Protein AF-A0A2E1IIB7-F1 (afdb_monomer)

Radius of gyration: 19.39 Å; Cα contacts (8 Å, |Δi|>4): 337; chains: 1; bounding box: 41×29×75 Å

Nearest PDB structures (foldseek):
  2erv-assembly2_B  TM=3.438E-01  e=3.819E-01  Pseudomonas aeruginosa
  5ldv-assembly1_A  TM=5.206E-01  e=2.592E+00  Campylobacter jejuni
  1p4t-assembly1_A  TM=2.311E-01  e=1.021E+00  Neisseria meningitidis
  2x9k-assembly1_A  TM=3.564E-01  e=5.934E+00  Escherichia coli K-12

Mean predicted aligned error: 8.21 Å

pLDDT: mean 82.22, std 11.25, range [44.31, 95.56]

Solvent-accessible surface area (backbone atoms only — not comparable to full-atom values): 8760 Å² total; per-residue (Å²): 135,83,81,82,79,77,77,75,79,80,77,57,62,39,29,47,28,42,34,42,66,65,49,79,47,56,43,82,51,80,65,90,90,73,82,75,68,62,73,40,64,33,35,40,40,60,48,96,73,70,45,55,43,51,84,52,67,68,75,50,80,51,61,81,50,47,47,68,77,48,81,68,46,78,46,78,46,95,87,56,30,37,40,38,37,42,38,30,33,19,74,65,46,72,43,56,78,38,94,90,37,77,87,50,44,38,52,23,33,36,41,36,40,37,38,38,40,38,41,78,87,36,37,34,43,39,41,38,39,36,41,31,24,40,68,93,45,91,57,70,72,27,33,41,43,37,38,33,36,36,47,45,43,77,55,129

Secondary structure (DSSP, 8-state):
------PPPPPPPPEEEEEEEEEEEEES-PPTT----TT-EEEEE-SSS-EEESSSS--SHHHHT-EEEEEEEEEE-TTS-EEEEEEEEEEEEEEESSTT-GGGEEEEEEEEEEEEEE-TTSEEEEEEEEEEEETTSS-EEEEEEEEEEEEEEE--

Foldseek 3Di:
DDDPPPDDPDQFFKKKKFWADKDKDKPPDDFPPDDDRHGQIKIWRRDVVTDIPPQPSDDDPQVVQWDFPDRWDWDQDPQRKIKIKGWTKGWPQWTQLDPVDPVSTATKMWTKIKMWIQHPQQKIKIWIKIFIDGPVDPDTSMIMIMITIIGIDGDD

Structure (mmCIF, N/CA/C/O backbone):
data_AF-A0A2E1IIB7-F1
#
_entry.id   AF-A0A2E1IIB7-F1
#
loop_
_atom_site.group_PDB
_atom_site.id
_atom_site.type_symbol
_atom_site.label_atom_id
_atom_site.label_alt_id
_atom_site.label_comp_id
_atom_site.label_asym_id
_atom_site.label_entity_id
_atom_site.label_seq_id
_atom_site.pdbx_PDB_ins_code
_atom_site.Cartn_x
_atom_site.Cartn_y
_atom_site.Cartn_z
_atom_site.occupancy
_atom_site.B_iso_or_equiv
_atom_site.auth_seq_id
_atom_site.auth_comp_id
_atom_site.auth_asym_id
_atom_site.auth_atom_id
_atom_site.pdbx_PDB_model_num
ATOM 1 N N . MET A 1 1 ? -14.043 11.263 53.041 1.00 44.31 1 MET A N 1
ATOM 2 C CA . MET A 1 1 ? -14.418 11.258 51.611 1.00 44.31 1 MET A CA 1
ATOM 3 C C . MET A 1 1 ? -13.320 10.526 50.856 1.00 44.31 1 MET A C 1
ATOM 5 O O . MET A 1 1 ? -12.227 11.065 50.761 1.00 44.31 1 MET A O 1
ATOM 9 N N . LEU A 1 2 ? -13.551 9.278 50.434 1.00 50.53 2 LEU A N 1
ATOM 10 C CA . LEU A 1 2 ? -12.602 8.576 49.563 1.00 50.53 2 LEU A CA 1
ATOM 11 C C . LEU A 1 2 ? -12.788 9.075 48.120 1.00 50.53 2 LEU A C 1
ATOM 13 O O . LEU A 1 2 ? -13.936 9.209 47.691 1.00 50.53 2 LEU A O 1
ATOM 17 N N . PRO A 1 3 ? -11.706 9.355 47.376 1.00 54.28 3 PRO A N 1
ATOM 18 C CA . PRO A 1 3 ? -11.812 9.732 45.976 1.00 54.28 3 PRO A CA 1
ATOM 19 C C . PRO A 1 3 ? -12.278 8.514 45.167 1.00 54.28 3 PRO A C 1
ATOM 21 O O . PRO A 1 3 ? -11.680 7.441 45.254 1.00 54.28 3 PRO A O 1
ATOM 24 N N . LEU A 1 4 ? -13.353 8.668 44.387 1.00 56.78 4 LEU A N 1
ATOM 25 C CA . LEU A 1 4 ? -13.709 7.694 43.358 1.00 56.78 4 LEU A CA 1
ATOM 26 C C . LEU A 1 4 ? -12.582 7.676 42.321 1.00 56.78 4 LEU A C 1
ATOM 28 O O . LEU A 1 4 ? -12.412 8.628 41.560 1.00 56.78 4 LEU A O 1
ATOM 32 N N . LEU A 1 5 ? -11.813 6.590 42.293 1.00 57.78 5 LEU A N 1
ATOM 33 C CA . LEU A 1 5 ? -10.941 6.268 41.171 1.00 57.78 5 LEU A CA 1
ATOM 34 C C . LEU A 1 5 ? -11.841 6.031 39.954 1.00 57.78 5 LEU A C 1
ATOM 36 O O . LEU A 1 5 ? -12.533 5.017 39.872 1.00 57.78 5 LEU A O 1
ATOM 40 N N . ALA A 1 6 ? -11.874 6.993 39.034 1.00 59.88 6 ALA A N 1
ATOM 41 C CA . ALA A 1 6 ? -12.523 6.814 37.747 1.00 59.88 6 ALA A CA 1
ATOM 42 C C . ALA A 1 6 ? -11.817 5.669 37.006 1.00 59.88 6 ALA A C 1
ATOM 44 O O . ALA A 1 6 ? -10.629 5.765 36.693 1.00 59.88 6 ALA A O 1
ATOM 45 N N . ALA A 1 7 ? -12.540 4.577 36.754 1.00 61.41 7 ALA A N 1
ATOM 46 C CA . ALA A 1 7 ? -12.061 3.511 35.890 1.00 61.41 7 ALA A CA 1
ATOM 47 C C . ALA A 1 7 ? -11.794 4.099 34.500 1.00 61.41 7 ALA A C 1
ATOM 49 O O . ALA A 1 7 ? -12.659 4.753 33.913 1.00 61.41 7 ALA A O 1
ATOM 50 N N . SER A 1 8 ? -10.580 3.907 33.989 1.00 61.81 8 SER A N 1
ATOM 51 C CA . SER A 1 8 ? -10.240 4.304 32.626 1.00 61.81 8 SER A CA 1
ATOM 52 C C . SER A 1 8 ? -11.161 3.563 31.647 1.00 61.81 8 SER A C 1
ATOM 54 O O . SER A 1 8 ? -11.401 2.369 31.848 1.00 61.81 8 SER A O 1
ATOM 56 N N . PRO A 1 9 ? -11.701 4.228 30.608 1.00 67.62 9 PRO A N 1
ATOM 57 C CA . PRO A 1 9 ? -12.529 3.548 29.623 1.00 67.62 9 PRO A CA 1
ATOM 58 C C . PRO A 1 9 ? -11.740 2.397 28.973 1.00 67.62 9 PRO A C 1
ATOM 60 O O . PRO A 1 9 ? -10.526 2.531 28.777 1.00 67.62 9 PRO A O 1
ATOM 63 N N . PRO A 1 10 ? -12.398 1.269 28.648 1.00 69.62 10 PRO A N 1
ATOM 64 C CA . PRO A 1 10 ? -11.734 0.139 28.014 1.00 69.62 10 PRO A CA 1
ATOM 65 C C . PRO A 1 10 ? -11.095 0.581 26.696 1.00 69.62 10 PRO A C 1
ATOM 67 O O . PRO A 1 10 ? -11.677 1.361 25.937 1.00 69.62 10 PRO A O 1
ATOM 70 N N . SER A 1 11 ? -9.878 0.099 26.431 1.00 72.19 11 SER A N 1
ATOM 71 C CA . SER A 1 11 ? -9.213 0.347 25.153 1.00 72.19 11 SER A CA 1
ATOM 72 C C . SER A 1 11 ? -10.075 -0.205 24.012 1.00 72.19 11 SER A C 1
ATOM 74 O O . SER A 1 11 ? -10.631 -1.297 24.157 1.00 72.19 11 SER A O 1
ATOM 76 N N . PRO A 1 12 ? -10.222 0.524 22.893 1.00 82.06 12 PRO A N 1
ATOM 77 C CA . PRO A 1 12 ? -11.022 0.035 21.785 1.00 82.06 12 PRO A CA 1
ATOM 78 C C . PRO A 1 12 ? -10.422 -1.268 21.221 1.00 82.06 12 PRO A C 1
ATOM 80 O O . PRO A 1 12 ? -9.197 -1.427 21.216 1.00 82.06 12 PRO A O 1
ATOM 83 N N . PRO A 1 13 ? -11.264 -2.207 20.757 1.00 87.75 13 PRO A N 1
ATOM 84 C CA . PRO A 1 13 ? -10.799 -3.492 20.249 1.00 87.75 13 PRO A CA 1
ATOM 85 C C . PRO A 1 13 ? -9.982 -3.329 18.956 1.00 87.75 13 PRO A C 1
ATOM 87 O O . PRO A 1 13 ? -10.292 -2.449 18.146 1.00 87.75 13 PRO A O 1
ATOM 90 N N . PRO A 1 14 ? -8.970 -4.182 18.713 1.00 91.81 14 PRO A N 1
ATOM 91 C CA . PRO A 1 14 ? -8.278 -4.257 17.430 1.00 91.81 14 PRO A CA 1
ATOM 92 C C . PRO A 1 14 ? -9.238 -4.466 16.257 1.00 91.81 14 PRO A C 1
ATOM 94 O O . PRO A 1 14 ? -10.248 -5.163 16.374 1.00 91.81 14 PRO A O 1
ATOM 97 N N . LEU A 1 15 ? -8.894 -3.902 15.101 1.00 93.06 15 LEU A N 1
ATOM 98 C CA . LEU A 1 15 ? -9.593 -4.152 13.846 1.00 93.06 15 LEU A CA 1
ATOM 99 C C . LEU A 1 15 ? -8.718 -5.021 12.948 1.00 93.06 15 LEU A C 1
ATOM 101 O O . LEU A 1 15 ? -7.639 -4.593 12.556 1.00 93.06 15 LEU A O 1
ATOM 105 N N . GLU A 1 16 ? -9.194 -6.200 12.576 1.00 94.75 16 GLU A N 1
ATOM 106 C CA . GLU A 1 16 ? -8.566 -7.037 11.554 1.00 94.75 16 GLU A CA 1
ATOM 107 C C . GLU A 1 16 ? -9.167 -6.695 10.190 1.00 94.75 16 GLU A C 1
ATOM 109 O O . GLU A 1 16 ? -10.380 -6.772 9.989 1.00 94.75 16 GLU A O 1
ATOM 114 N N . CYS A 1 17 ? -8.326 -6.287 9.252 1.00 93.12 17 CYS A N 1
ATOM 115 C CA . CYS A 1 17 ? -8.702 -5.823 7.929 1.00 93.12 17 CYS A CA 1
ATOM 116 C C . CYS A 1 17 ? -8.249 -6.829 6.879 1.00 93.12 17 CYS A C 1
ATOM 118 O O . CYS A 1 17 ? -7.065 -7.134 6.783 1.00 93.12 17 CYS A O 1
ATOM 120 N N . THR A 1 18 ? -9.180 -7.319 6.060 1.00 92.31 18 THR A N 1
ATOM 121 C CA . THR A 1 18 ? -8.864 -8.240 4.958 1.00 92.31 18 THR A CA 1
ATOM 122 C C . THR A 1 18 ? -8.851 -7.493 3.632 1.00 92.31 18 THR A C 1
ATOM 124 O O . THR A 1 18 ? -9.827 -6.827 3.275 1.00 92.31 18 THR A O 1
ATOM 127 N N . ILE A 1 19 ? -7.749 -7.615 2.895 1.00 89.50 19 ILE A N 1
ATOM 128 C CA . ILE A 1 19 ? -7.614 -7.139 1.522 1.00 89.50 19 ILE A CA 1
ATOM 129 C C . ILE A 1 19 ? -8.443 -8.056 0.626 1.00 89.50 19 ILE A C 1
ATOM 131 O O . ILE A 1 19 ? -8.139 -9.235 0.467 1.00 89.50 19 ILE A O 1
ATOM 135 N N . GLY A 1 20 ? -9.529 -7.501 0.088 1.00 86.75 20 GLY A N 1
ATOM 136 C CA . GLY A 1 20 ? -10.334 -8.146 -0.939 1.00 86.75 20 GLY A CA 1
ATOM 137 C C . GLY A 1 20 ? -9.750 -7.847 -2.314 1.00 86.75 20 GLY A C 1
ATOM 138 O O . GLY A 1 20 ? -8.5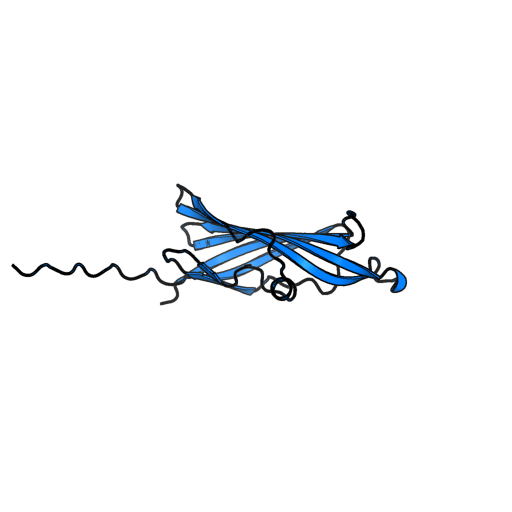52 -7.962 -2.527 1.00 86.75 20 GLY A O 1
ATOM 139 N N . LYS A 1 21 ? -10.597 -7.381 -3.237 1.00 84.12 21 LYS A N 1
ATOM 140 C CA . LYS A 1 21 ? -10.220 -7.142 -4.635 1.00 84.12 21 LYS A CA 1
ATOM 141 C C . LYS A 1 21 ? -8.975 -6.258 -4.773 1.00 84.12 21 LYS A C 1
ATOM 143 O O . LYS A 1 21 ? -8.997 -5.094 -4.365 1.00 84.12 21 LYS A O 1
ATOM 148 N N . VAL A 1 22 ? -7.963 -6.785 -5.461 1.00 87.62 22 VAL A N 1
ATOM 149 C CA . VAL A 1 22 ? -6.747 -6.069 -5.873 1.00 87.62 22 VAL A CA 1
ATOM 150 C C . VAL A 1 22 ? -6.756 -5.831 -7.381 1.00 87.62 22 VAL A C 1
ATOM 152 O O . VAL A 1 22 ? -7.112 -6.703 -8.169 1.00 87.62 22 VAL A O 1
ATOM 155 N N . THR A 1 23 ? -6.355 -4.635 -7.800 1.00 89.75 23 THR A N 1
ATOM 156 C CA . THR A 1 23 ? -6.063 -4.301 -9.196 1.00 89.75 23 THR A CA 1
ATOM 157 C C . THR A 1 23 ? -4.601 -3.907 -9.306 1.00 89.75 23 THR A C 1
ATOM 159 O O . THR A 1 23 ? -4.183 -2.940 -8.675 1.00 89.75 23 THR A O 1
ATOM 162 N N . SER A 1 24 ? -3.841 -4.622 -10.134 1.00 87.94 24 SER A N 1
ATOM 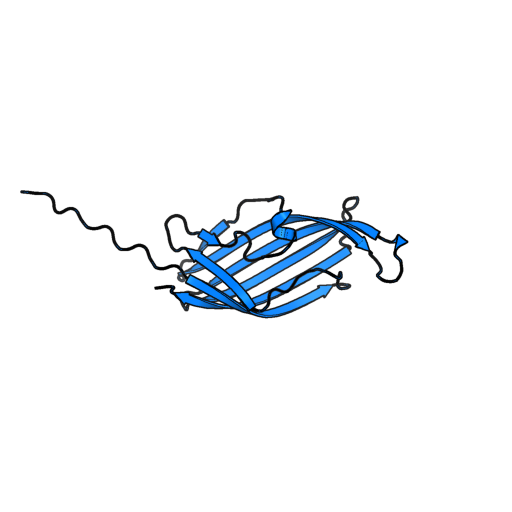163 C CA . SER A 1 24 ? -2.408 -4.387 -10.334 1.00 87.94 24 SER A CA 1
ATOM 164 C C . SER A 1 24 ? -2.132 -3.990 -11.779 1.00 87.94 24 SER A C 1
ATOM 166 O O . SER A 1 24 ? -2.560 -4.665 -12.716 1.00 87.94 24 SER A O 1
ATOM 168 N N . ARG A 1 25 ? -1.398 -2.893 -11.974 1.00 90.31 25 ARG A N 1
ATOM 169 C CA . ARG A 1 25 ? -1.020 -2.385 -13.294 1.00 90.31 25 ARG A CA 1
ATOM 170 C C . ARG A 1 25 ? 0.485 -2.193 -13.388 1.00 90.31 25 ARG A C 1
ATOM 172 O O . ARG A 1 25 ? 1.061 -1.400 -12.646 1.00 90.31 25 ARG A O 1
ATOM 179 N N . TRP A 1 26 ? 1.087 -2.884 -14.348 1.00 87.38 26 TRP A N 1
ATOM 180 C CA . TRP A 1 26 ? 2.503 -2.772 -14.675 1.00 87.38 26 TRP A CA 1
ATOM 181 C C . TRP A 1 26 ? 2.727 -1.870 -15.882 1.00 87.38 26 TRP A C 1
ATOM 183 O O . TRP A 1 26 ? 2.011 -1.987 -16.874 1.00 87.38 26 TRP A O 1
ATOM 193 N N . THR A 1 27 ? 3.762 -1.031 -15.820 1.00 87.56 27 THR A N 1
ATOM 194 C CA . THR A 1 27 ? 4.185 -0.200 -16.953 1.00 87.56 27 THR A CA 1
ATOM 195 C C . THR A 1 27 ? 5.710 -0.014 -16.963 1.00 87.56 27 THR A C 1
ATOM 197 O O . THR A 1 27 ? 6.242 0.552 -16.007 1.00 87.56 27 THR A O 1
ATOM 200 N N . PRO A 1 28 ? 6.429 -0.381 -18.043 1.00 84.94 28 PRO A N 1
ATOM 201 C CA . PRO A 1 28 ? 5.905 -0.949 -19.287 1.00 84.94 28 PRO A CA 1
ATOM 202 C C . PRO A 1 28 ? 5.668 -2.465 -19.220 1.00 84.94 28 PRO A C 1
ATOM 204 O O . PRO A 1 28 ? 4.874 -2.978 -19.998 1.00 84.94 28 PRO A O 1
ATOM 207 N N . LYS A 1 29 ? 6.336 -3.187 -18.311 1.00 82.56 29 LYS A N 1
ATOM 208 C CA . LYS A 1 29 ? 6.233 -4.650 -18.220 1.00 82.56 29 LYS A CA 1
ATOM 209 C C . LYS A 1 29 ? 6.380 -5.173 -16.793 1.00 82.56 29 LYS A C 1
ATOM 211 O O . LYS A 1 29 ? 7.037 -4.514 -15.981 1.00 82.56 29 LYS A O 1
ATOM 216 N N . PRO A 1 30 ? 5.784 -6.333 -16.474 1.00 78.81 30 PRO A N 1
ATOM 217 C CA . PRO A 1 30 ? 5.952 -6.954 -15.171 1.00 78.81 30 PRO A CA 1
ATOM 218 C C . PRO A 1 30 ? 7.390 -7.427 -14.960 1.00 78.81 30 PRO A C 1
ATOM 220 O O . PRO A 1 30 ? 8.048 -7.885 -15.893 1.00 78.81 30 PRO A O 1
ATOM 223 N N . ILE A 1 31 ? 7.854 -7.349 -13.715 1.00 70.38 31 ILE A N 1
ATOM 224 C CA . ILE A 1 31 ? 9.031 -8.090 -13.261 1.00 70.38 31 ILE A CA 1
ATOM 225 C C . ILE A 1 31 ? 8.518 -9.325 -12.526 1.00 70.38 31 ILE A C 1
ATOM 227 O O . ILE A 1 31 ? 7.708 -9.216 -11.602 1.00 70.38 31 ILE A O 1
ATOM 231 N N . GLN A 1 32 ? 8.964 -10.503 -12.960 1.00 61.69 32 GLN A N 1
ATOM 232 C CA . GLN A 1 32 ? 8.643 -11.757 -12.284 1.00 61.69 32 GLN A CA 1
ATOM 233 C C . GLN A 1 32 ? 9.118 -11.688 -10.824 1.00 61.69 32 GLN A C 1
ATOM 235 O O . GLN A 1 32 ? 10.185 -11.147 -10.546 1.00 61.69 32 GLN A O 1
ATOM 240 N N . SER A 1 33 ? 8.351 -12.270 -9.900 1.00 57.91 33 SER A N 1
ATOM 241 C CA . SER A 1 33 ? 8.612 -12.296 -8.442 1.00 57.91 33 SER A CA 1
ATOM 242 C C . SER A 1 33 ? 8.121 -11.097 -7.620 1.00 57.91 33 SER A C 1
ATOM 244 O O . SER A 1 33 ? 8.393 -11.036 -6.420 1.00 57.91 33 SER A O 1
ATOM 246 N N . VAL A 1 34 ? 7.352 -10.169 -8.197 1.00 59.69 34 VAL A N 1
ATOM 247 C CA . VAL A 1 34 ? 6.795 -9.034 -7.444 1.00 59.69 34 VAL A CA 1
ATOM 248 C C . VAL A 1 34 ? 5.330 -9.292 -7.056 1.00 59.69 34 VAL A C 1
ATOM 250 O O . VAL A 1 34 ? 4.418 -8.774 -7.684 1.00 59.69 34 VAL A O 1
ATOM 253 N N . ARG A 1 35 ? 5.163 -10.060 -5.966 1.00 65.31 35 ARG A N 1
ATOM 254 C CA . ARG A 1 35 ? 4.070 -9.972 -4.966 1.00 65.31 35 ARG A CA 1
ATOM 255 C C . ARG A 1 35 ? 2.641 -10.423 -5.361 1.00 65.31 35 ARG A C 1
ATOM 257 O O . ARG A 1 35 ? 2.210 -10.319 -6.501 1.00 65.31 35 ARG A O 1
ATOM 264 N N . VAL A 1 36 ? 1.892 -10.868 -4.344 1.00 61.75 36 VAL A N 1
ATOM 265 C CA . VAL A 1 36 ? 0.423 -11.013 -4.321 1.00 61.75 36 VAL A CA 1
ATOM 266 C C . VAL A 1 36 ? -0.096 -10.220 -3.113 1.00 61.75 36 VAL A C 1
ATOM 268 O O . VAL A 1 36 ? 0.433 -10.414 -2.026 1.00 61.75 36 VAL A O 1
ATOM 271 N N . LEU A 1 37 ? -1.061 -9.307 -3.300 1.00 73.25 37 LEU A N 1
ATOM 272 C CA . LEU A 1 37 ? -1.728 -8.564 -2.207 1.00 73.25 37 LEU A CA 1
ATOM 273 C C . LEU A 1 37 ? -3.101 -9.141 -1.823 1.00 73.25 37 LEU A C 1
ATOM 275 O O . LEU A 1 37 ? -3.637 -8.824 -0.764 1.00 73.25 37 LEU A O 1
ATOM 279 N N . ASP A 1 38 ? -3.694 -9.932 -2.714 1.00 78.62 38 ASP A N 1
ATOM 280 C CA . ASP A 1 38 ? -5.054 -10.448 -2.576 1.00 78.62 38 ASP A CA 1
ATOM 281 C C . ASP A 1 38 ? -5.145 -11.438 -1.408 1.00 78.62 38 ASP A C 1
ATOM 283 O O . ASP A 1 38 ? -4.281 -12.302 -1.252 1.00 78.62 38 ASP A O 1
ATOM 287 N N . GLY A 1 39 ? -6.164 -11.283 -0.560 1.00 78.88 39 GLY A N 1
ATOM 288 C CA . GLY A 1 39 ? -6.394 -12.139 0.608 1.00 78.88 39 GLY A CA 1
ATOM 289 C C . GLY A 1 39 ? -5.512 -11.848 1.828 1.00 78.88 39 GLY A C 1
ATOM 290 O O . GLY A 1 39 ? -5.692 -12.478 2.869 1.00 78.88 39 GLY A O 1
ATOM 291 N N . MET A 1 40 ? -4.585 -10.891 1.744 1.00 85.44 40 MET A N 1
ATOM 292 C CA . MET A 1 40 ? -3.741 -10.512 2.878 1.00 85.44 40 MET A CA 1
ATOM 293 C C . MET A 1 40 ? -4.518 -9.772 3.965 1.00 85.44 40 MET A C 1
ATOM 295 O O . MET A 1 40 ? -5.546 -9.141 3.710 1.00 85.44 40 MET A O 1
ATOM 299 N N . GLN A 1 41 ? -3.991 -9.812 5.185 1.00 89.75 41 GLN A N 1
ATOM 300 C CA . GLN A 1 41 ? -4.606 -9.180 6.344 1.00 89.75 41 GLN A CA 1
ATOM 301 C C . GLN A 1 41 ? -3.644 -8.216 7.031 1.00 89.75 41 GLN A C 1
ATOM 303 O O . GLN A 1 41 ? -2.428 -8.401 7.007 1.00 89.75 41 GLN A O 1
ATOM 308 N N . PHE A 1 42 ? -4.207 -7.180 7.642 1.00 91.25 42 PHE A N 1
ATOM 309 C CA . PHE A 1 42 ? -3.492 -6.269 8.526 1.00 91.25 42 PHE A CA 1
ATOM 310 C C . PHE A 1 42 ? -4.388 -5.874 9.696 1.00 91.25 42 PHE A C 1
ATOM 312 O O . PHE A 1 42 ? -5.613 -5.862 9.583 1.00 91.25 42 PHE A O 1
ATOM 319 N N . THR A 1 43 ? -3.774 -5.504 10.806 1.00 92.06 43 THR A N 1
ATOM 320 C CA . THR A 1 43 ? -4.446 -5.135 12.042 1.00 92.06 43 THR A CA 1
ATOM 321 C C . THR A 1 43 ? -4.273 -3.650 12.304 1.00 92.06 43 THR A C 1
ATOM 323 O O . THR A 1 43 ? -3.171 -3.108 12.225 1.00 92.06 43 THR A O 1
ATOM 326 N N . VAL A 1 44 ? -5.365 -2.980 12.654 1.00 91.50 44 VAL A N 1
ATOM 327 C CA . VAL A 1 44 ? -5.356 -1.630 13.213 1.00 91.50 44 VAL A CA 1
ATOM 328 C C . VAL A 1 44 ? -5.542 -1.759 14.714 1.00 91.50 44 VAL A C 1
ATOM 330 O O . VAL A 1 44 ? -6.537 -2.312 15.176 1.00 91.50 44 VAL A O 1
ATOM 333 N N . LEU A 1 45 ? -4.596 -1.229 15.477 1.00 90.88 45 LEU A N 1
ATOM 334 C CA . LEU A 1 45 ? -4.661 -1.145 16.929 1.00 90.88 45 LEU A CA 1
ATOM 335 C C . LEU A 1 45 ? -5.101 0.279 17.299 1.00 90.88 45 LEU A C 1
ATOM 337 O O . LEU A 1 45 ? -4.288 1.213 17.230 1.00 90.88 45 LEU A O 1
ATOM 341 N N . PRO A 1 46 ? -6.383 0.482 17.651 1.00 80.06 46 PRO A N 1
ATOM 342 C CA . PRO A 1 46 ? -6.907 1.788 18.020 1.00 80.06 46 PRO A CA 1
ATOM 343 C C . PRO A 1 46 ? -6.473 2.133 19.450 1.00 80.06 46 PRO A C 1
ATOM 345 O O . PRO A 1 46 ? -7.229 2.014 20.401 1.00 80.06 46 PRO A O 1
ATOM 348 N N . GLY A 1 47 ? -5.227 2.562 19.614 1.00 74.56 47 GLY A N 1
ATOM 349 C CA . GLY A 1 47 ? -4.717 3.129 20.861 1.00 74.56 47 GLY A CA 1
ATOM 350 C C . GLY A 1 47 ? -4.221 4.561 20.663 1.00 74.56 47 GLY A C 1
ATOM 351 O O . GLY A 1 47 ? -4.148 5.050 19.534 1.00 74.56 47 GLY A O 1
ATOM 352 N N . PRO A 1 48 ? -3.853 5.257 21.742 1.00 74.00 48 PRO A N 1
ATOM 353 C CA . PRO A 1 48 ? -2.829 6.287 21.709 1.00 74.00 48 PRO A CA 1
ATOM 354 C C . PRO A 1 48 ? -1.465 5.637 22.046 1.00 74.00 48 PRO A C 1
ATOM 356 O O . PRO A 1 48 ? -1.246 5.270 23.199 1.00 74.00 48 PRO A O 1
ATOM 359 N N . PRO A 1 49 ? -0.532 5.463 21.089 1.00 81.06 49 PRO A N 1
ATOM 360 C CA . PRO A 1 49 ? -0.613 5.838 19.679 1.00 81.06 49 PRO A CA 1
ATOM 361 C C . PRO A 1 49 ? -1.353 4.796 18.835 1.00 81.06 49 PRO A C 1
ATOM 363 O O . PRO A 1 49 ? -1.367 3.606 19.158 1.00 81.06 49 PRO A O 1
ATOM 366 N N . LEU A 1 50 ? -1.924 5.249 17.718 1.00 84.38 50 LEU A N 1
ATOM 367 C CA . LEU A 1 50 ? -2.523 4.350 16.744 1.00 84.38 50 LEU A CA 1
ATOM 368 C C . LEU A 1 50 ? -1.418 3.572 16.044 1.00 84.38 50 LEU A C 1
ATOM 370 O O . LEU A 1 50 ? -0.432 4.165 15.602 1.00 84.38 50 LEU A O 1
ATOM 374 N N . LYS A 1 51 ? -1.595 2.257 15.922 1.00 88.56 51 LYS A N 1
ATOM 375 C CA . LYS A 1 51 ? -0.637 1.387 15.237 1.00 88.56 51 LYS A CA 1
ATOM 376 C C . LYS A 1 51 ? -1.328 0.572 14.156 1.00 88.56 51 LYS A C 1
ATOM 378 O O . LYS A 1 51 ? -2.503 0.235 14.280 1.00 88.56 51 LYS A O 1
ATOM 383 N N . ILE A 1 52 ? -0.582 0.281 13.098 1.00 89.62 52 ILE A N 1
ATOM 384 C CA . ILE A 1 52 ? -0.986 -0.605 12.010 1.00 89.62 52 ILE A CA 1
ATOM 385 C C . ILE A 1 52 ? 0.091 -1.676 11.873 1.00 89.62 52 ILE A C 1
ATOM 387 O O . ILE A 1 52 ? 1.282 -1.355 11.857 1.00 89.62 52 ILE A O 1
ATOM 391 N N . GLU A 1 53 ? -0.338 -2.931 11.810 1.00 88.81 53 GLU A N 1
ATOM 392 C CA . GLU A 1 53 ? 0.526 -4.105 11.734 1.00 88.81 53 GLU A CA 1
ATOM 393 C C . GLU A 1 53 ? 0.094 -5.000 10.562 1.00 88.81 53 GLU A C 1
ATOM 395 O O . GLU A 1 53 ? -1.070 -5.377 10.503 1.00 88.81 53 GLU A O 1
ATOM 400 N N . PRO A 1 54 ? 0.987 -5.357 9.625 1.00 85.56 54 PRO A N 1
ATOM 401 C CA . PRO A 1 54 ? 2.385 -4.937 9.545 1.00 85.56 54 PRO A CA 1
ATOM 402 C C . PRO A 1 54 ? 2.546 -3.434 9.250 1.00 85.56 54 PRO A C 1
ATOM 404 O O . PRO A 1 54 ? 1.678 -2.796 8.655 1.00 85.56 54 PRO A O 1
ATOM 407 N N . ARG A 1 55 ? 3.698 -2.872 9.649 1.00 82.50 55 ARG A N 1
ATOM 408 C CA . ARG A 1 55 ? 4.036 -1.436 9.512 1.00 82.50 55 ARG A CA 1
ATOM 409 C C . ARG A 1 55 ? 3.930 -0.926 8.071 1.00 82.50 55 ARG A C 1
ATOM 411 O O . ARG A 1 55 ? 3.590 0.226 7.833 1.00 82.50 55 ARG A O 1
ATOM 418 N N . PHE A 1 56 ? 4.200 -1.790 7.103 1.00 81.88 56 PHE A N 1
ATOM 419 C CA . PHE A 1 56 ? 3.833 -1.569 5.713 1.00 81.88 56 PHE A CA 1
ATOM 420 C C . PHE A 1 56 ? 2.759 -2.601 5.400 1.00 81.88 56 PHE A C 1
ATOM 422 O O . PHE A 1 56 ? 3.043 -3.794 5.444 1.00 81.88 56 PHE A O 1
ATOM 429 N N . VAL A 1 57 ? 1.546 -2.148 5.084 1.00 70.88 57 VAL A N 1
ATOM 430 C CA . VAL A 1 57 ? 0.335 -2.989 4.989 1.00 70.88 57 VAL A CA 1
ATOM 431 C C . VAL A 1 57 ? 0.484 -4.184 4.022 1.00 70.88 57 VAL A C 1
ATOM 433 O O . VAL A 1 57 ? 0.149 -5.312 4.335 1.00 70.88 57 VAL A O 1
ATOM 436 N N . ILE A 1 58 ? 0.968 -3.972 2.810 1.00 67.69 58 ILE A N 1
ATOM 437 C CA . ILE A 1 58 ? 2.370 -4.142 2.440 1.00 67.69 58 ILE A CA 1
ATOM 438 C C . ILE A 1 58 ? 3.187 -5.449 2.635 1.00 67.69 58 ILE A C 1
ATOM 440 O O . ILE A 1 58 ? 4.357 -5.395 2.271 1.00 67.69 58 ILE A O 1
ATOM 444 N N . ASP A 1 59 ? 2.741 -6.608 3.128 1.00 55.84 59 ASP A N 1
ATOM 445 C CA . ASP A 1 59 ? 3.698 -7.725 3.420 1.00 55.84 59 ASP A CA 1
ATOM 446 C C . ASP A 1 59 ? 4.344 -8.428 2.191 1.00 55.84 59 ASP A C 1
ATOM 448 O O . ASP A 1 59 ? 3.678 -8.815 1.230 1.00 55.84 59 ASP A O 1
ATOM 452 N N . SER A 1 60 ? 5.680 -8.520 2.170 1.00 60.31 60 SER A N 1
ATOM 453 C CA . SER A 1 60 ? 6.503 -9.034 1.056 1.00 60.31 60 SER A CA 1
ATOM 454 C C . SER A 1 60 ? 7.970 -9.114 1.435 1.00 60.31 60 SER A C 1
ATOM 456 O O . SER A 1 60 ? 8.437 -8.387 2.296 1.00 60.31 60 SER A O 1
ATOM 458 N N . ARG A 1 61 ? 8.766 -9.864 0.667 1.00 64.94 61 ARG A N 1
ATOM 459 C CA . ARG A 1 61 ? 10.237 -9.816 0.747 1.00 64.94 61 ARG A CA 1
ATOM 460 C C . ARG A 1 61 ? 10.830 -8.397 0.753 1.00 64.94 61 ARG A C 1
ATOM 462 O O . ARG A 1 61 ? 11.890 -8.199 1.333 1.00 64.94 61 ARG A O 1
ATOM 469 N N . LEU A 1 62 ? 10.161 -7.417 0.142 1.00 71.12 62 LEU A N 1
ATOM 470 C CA . LEU A 1 62 ? 10.623 -6.027 0.131 1.00 71.12 62 LEU A CA 1
ATOM 471 C C . LEU A 1 62 ? 10.541 -5.354 1.499 1.00 71.12 62 LEU A C 1
ATOM 473 O O . LEU A 1 62 ? 11.383 -4.516 1.792 1.00 71.12 62 LEU A O 1
ATOM 477 N N . THR A 1 63 ? 9.564 -5.707 2.338 1.00 68.88 63 THR A N 1
ATOM 478 C CA . THR A 1 63 ? 9.444 -5.110 3.677 1.00 68.88 63 THR A CA 1
ATOM 479 C C . THR A 1 63 ? 10.561 -5.575 4.602 1.00 68.88 63 THR A 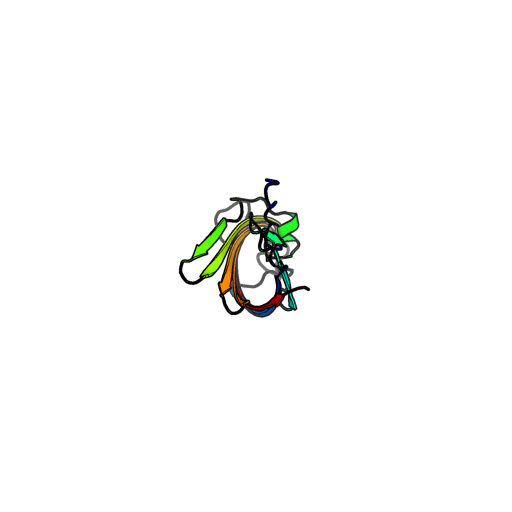C 1
ATOM 481 O O . THR A 1 63 ? 10.993 -4.805 5.452 1.00 68.88 63 THR A O 1
ATOM 484 N N . LEU A 1 64 ? 11.091 -6.786 4.391 1.00 73.12 64 LEU A N 1
ATOM 485 C CA . LEU A 1 64 ? 12.246 -7.310 5.131 1.00 73.12 64 LEU A CA 1
ATOM 486 C C . LEU A 1 64 ? 13.543 -6.553 4.824 1.00 73.12 64 LEU A C 1
ATOM 488 O O . LEU A 1 64 ? 14.424 -6.467 5.673 1.00 73.12 64 LEU A O 1
ATOM 492 N N . LEU A 1 65 ? 13.665 -6.022 3.606 1.00 78.81 65 LEU A N 1
ATOM 493 C CA . LEU A 1 65 ? 14.839 -5.280 3.139 1.00 78.81 65 LEU A CA 1
ATOM 494 C C . LEU A 1 65 ? 14.583 -3.765 3.111 1.00 78.81 65 LEU A C 1
ATOM 496 O O . LEU A 1 65 ? 15.353 -3.017 2.508 1.00 78.81 65 LEU A O 1
ATOM 500 N N . ALA A 1 66 ? 13.488 -3.317 3.730 1.00 80.88 66 ALA A N 1
ATOM 501 C CA . ALA A 1 66 ? 13.054 -1.935 3.675 1.00 80.88 66 ALA A CA 1
ATOM 502 C C . ALA A 1 66 ? 14.025 -1.019 4.427 1.00 80.88 66 ALA A C 1
ATOM 504 O O . ALA A 1 66 ? 14.175 -1.079 5.646 1.00 80.88 66 ALA A O 1
ATOM 505 N N . LYS A 1 67 ? 14.633 -0.103 3.683 1.00 82.00 67 LYS A N 1
ATOM 506 C CA . LYS A 1 67 ? 15.276 1.095 4.194 1.00 82.00 67 LYS A CA 1
ATOM 507 C C . LYS A 1 67 ? 14.248 2.219 4.190 1.00 82.00 67 LYS A C 1
ATOM 509 O O . LYS A 1 67 ? 13.878 2.744 3.138 1.00 82.00 67 LYS A O 1
ATOM 514 N N . GLU A 1 68 ? 13.754 2.562 5.372 1.00 77.62 68 GLU A N 1
ATOM 515 C CA . GLU A 1 68 ? 12.779 3.639 5.528 1.00 77.62 68 GLU A CA 1
ATOM 516 C C . GLU A 1 68 ? 13.362 4.971 5.056 1.00 77.62 68 GLU A C 1
ATOM 518 O O . GLU A 1 68 ? 14.429 5.389 5.507 1.00 77.62 68 GLU A O 1
ATOM 523 N N . GLN A 1 69 ? 12.641 5.650 4.162 1.00 71.75 69 GLN A N 1
ATOM 524 C CA . GLN A 1 69 ? 12.947 7.043 3.833 1.00 71.75 69 GLN A CA 1
ATOM 525 C C . GLN A 1 69 ? 12.371 7.985 4.897 1.00 71.75 69 GLN A C 1
ATOM 527 O O . GLN A 1 69 ? 12.960 9.016 5.214 1.00 71.75 69 GLN A O 1
ATOM 532 N N . SER A 1 70 ? 11.220 7.614 5.462 1.00 75.06 70 SER A N 1
ATOM 533 C CA . SER A 1 70 ? 10.518 8.344 6.513 1.00 75.06 70 SER A CA 1
ATOM 534 C C . SER A 1 70 ? 9.644 7.386 7.329 1.00 75.06 70 SER A C 1
ATOM 536 O O . SER A 1 70 ? 9.099 6.442 6.747 1.00 75.06 70 SER A O 1
ATOM 538 N N . PRO A 1 71 ? 9.434 7.640 8.634 1.00 80.31 71 PRO A N 1
ATOM 539 C CA . PRO A 1 71 ? 8.501 6.847 9.422 1.00 80.31 71 PRO A CA 1
ATOM 540 C C . PRO A 1 71 ? 7.075 6.976 8.859 1.00 80.31 71 PRO A C 1
ATOM 542 O O . PRO A 1 71 ? 6.714 8.046 8.357 1.00 80.31 71 PRO A O 1
ATOM 545 N N . PRO A 1 72 ? 6.239 5.925 8.949 1.00 85.38 72 PRO A N 1
ATOM 546 C CA . PRO A 1 72 ? 4.851 6.022 8.533 1.00 85.38 72 PRO A CA 1
ATOM 547 C C . PRO A 1 72 ? 4.099 7.110 9.296 1.00 85.38 72 PRO A C 1
ATOM 549 O O . PRO A 1 72 ? 4.247 7.262 10.510 1.00 85.38 72 PRO A O 1
ATOM 552 N N . VAL A 1 73 ? 3.261 7.843 8.574 1.00 89.75 73 VAL A N 1
ATOM 553 C CA . VAL A 1 73 ? 2.482 8.960 9.108 1.00 89.75 73 VAL A CA 1
ATOM 554 C C . VAL A 1 73 ? 1.024 8.545 9.196 1.00 89.75 73 VAL A C 1
ATOM 556 O O . VAL A 1 73 ? 0.463 8.018 8.235 1.00 89.75 73 VAL A O 1
ATOM 559 N N . VAL A 1 74 ? 0.407 8.811 10.346 1.00 90.69 74 VAL A N 1
ATOM 560 C CA . VAL A 1 74 ? -1.038 8.701 10.544 1.00 90.69 74 VAL A CA 1
ATOM 561 C C . VAL A 1 74 ? -1.643 10.095 10.662 1.00 90.69 74 VAL A C 1
ATOM 563 O O . VAL A 1 74 ? -1.144 10.951 11.389 1.00 90.69 74 VAL A O 1
ATOM 566 N N . THR A 1 75 ? -2.746 10.330 9.964 1.00 89.88 75 THR A N 1
ATOM 567 C CA . THR A 1 75 ? -3.545 11.547 10.086 1.00 89.88 75 THR A CA 1
ATOM 568 C C . THR A 1 75 ? -5.009 11.163 10.214 1.00 89.88 75 THR A C 1
ATOM 570 O O . THR A 1 75 ? -5.546 10.447 9.371 1.00 89.88 75 THR A O 1
ATOM 573 N N . ARG A 1 76 ? -5.665 11.638 11.275 1.00 87.50 76 ARG A N 1
ATOM 574 C CA . ARG A 1 76 ? -7.115 11.520 11.425 1.00 87.50 76 ARG A CA 1
ATOM 575 C C . ARG A 1 76 ? -7.764 12.764 10.832 1.00 87.50 76 ARG A C 1
ATOM 577 O O . ARG A 1 76 ? -7.409 13.879 11.203 1.00 87.50 76 ARG A O 1
ATOM 584 N N . GLN A 1 77 ? -8.678 12.563 9.898 1.00 86.50 77 GLN A N 1
ATOM 585 C CA . GLN A 1 77 ? -9.427 13.633 9.258 1.00 86.50 77 GLN A CA 1
ATOM 586 C C . GLN A 1 77 ? -10.670 14.003 10.079 1.00 86.50 77 GLN A C 1
ATOM 588 O O . GLN A 1 77 ? -11.138 13.234 10.921 1.00 86.50 77 GLN A O 1
ATOM 593 N N . SER A 1 78 ? -11.215 15.196 9.833 1.00 85.00 78 SER A N 1
ATOM 594 C CA . SER A 1 78 ? -12.401 15.718 10.531 1.00 85.00 78 SER A CA 1
ATOM 595 C C . SER A 1 78 ? -13.669 14.898 10.272 1.00 85.00 78 SER A C 1
ATOM 597 O O . SER A 1 78 ? -14.551 14.854 11.122 1.00 85.00 78 SER A O 1
ATOM 599 N N . ASN A 1 79 ? -13.742 14.211 9.130 1.00 84.50 79 ASN A N 1
ATOM 600 C CA . ASN A 1 79 ? -14.820 13.291 8.757 1.00 84.50 79 ASN A CA 1
ATOM 601 C C . ASN A 1 79 ? -14.711 11.905 9.437 1.00 84.50 79 ASN A C 1
ATOM 603 O O . ASN A 1 79 ? -15.508 11.017 9.145 1.00 84.50 79 ASN A O 1
ATOM 607 N N . GLY A 1 80 ? -13.726 11.700 10.319 1.00 83.19 80 GLY A N 1
ATOM 608 C CA . GLY A 1 80 ? -13.488 10.425 10.997 1.00 83.19 80 GLY A CA 1
ATOM 609 C C . GLY A 1 80 ? -12.672 9.416 10.185 1.00 83.19 80 GLY A C 1
ATOM 610 O O . GLY A 1 80 ? -12.393 8.331 10.695 1.00 83.19 80 GLY A O 1
ATOM 611 N N . GLU A 1 81 ? -12.250 9.755 8.963 1.00 91.44 81 GLU A N 1
ATOM 612 C CA . GLU A 1 81 ? -11.340 8.917 8.186 1.00 91.44 81 GLU A CA 1
ATOM 613 C C . GLU A 1 81 ? -9.938 8.917 8.789 1.00 91.44 81 GLU A C 1
ATOM 615 O O . GLU A 1 81 ? -9.444 9.908 9.339 1.00 91.44 81 GLU A O 1
ATOM 620 N N . LEU A 1 82 ? -9.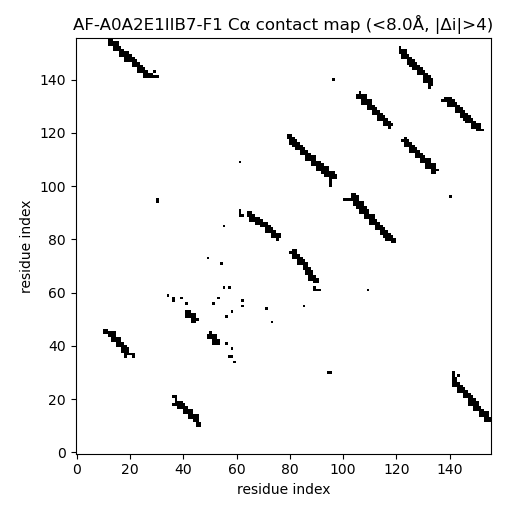268 7.783 8.646 1.00 92.19 82 LEU A N 1
ATOM 621 C CA . LEU A 1 82 ? -7.871 7.631 8.982 1.00 92.19 82 LEU A CA 1
ATOM 622 C C . LEU A 1 82 ? -7.058 7.456 7.711 1.00 92.19 82 LEU A C 1
ATOM 624 O O . LEU A 1 82 ? -7.276 6.527 6.938 1.00 92.19 82 LEU A O 1
ATOM 628 N N . LEU A 1 83 ? -6.088 8.342 7.538 1.00 93.75 83 LEU A N 1
ATOM 629 C CA . LEU A 1 83 ? -5.086 8.267 6.497 1.00 93.75 83 LEU A CA 1
ATOM 630 C C . LEU A 1 83 ? -3.787 7.740 7.100 1.00 93.75 83 LEU A C 1
ATOM 632 O O . LEU A 1 83 ? -3.260 8.322 8.046 1.00 93.75 83 LEU A O 1
ATOM 636 N N . TYR A 1 84 ? -3.263 6.662 6.536 1.00 93.62 84 TYR A N 1
ATOM 637 C CA . TYR A 1 84 ? -1.962 6.110 6.883 1.00 93.62 84 TYR A CA 1
ATOM 638 C C . TYR A 1 84 ? -1.089 6.043 5.639 1.00 93.62 84 TYR A C 1
ATOM 640 O O . TYR A 1 84 ? -1.504 5.485 4.627 1.00 93.62 84 TYR A O 1
ATOM 648 N N . SER A 1 85 ? 0.108 6.617 5.690 1.00 93.38 85 SER A N 1
ATOM 649 C CA . SER A 1 85 ? 1.030 6.651 4.553 1.00 93.38 85 SER A CA 1
ATOM 650 C C . SER A 1 85 ? 2.424 6.199 4.943 1.00 93.38 85 SER A C 1
ATOM 652 O O . SER A 1 85 ? 2.896 6.526 6.030 1.00 93.38 85 SER A O 1
ATOM 654 N N . TRP A 1 86 ? 3.100 5.505 4.033 1.00 92.12 86 TRP A N 1
ATOM 655 C CA . TRP A 1 86 ? 4.469 5.029 4.211 1.00 92.12 86 TRP A CA 1
ATOM 656 C C . TRP A 1 86 ? 5.277 5.202 2.928 1.00 92.12 86 TRP A C 1
ATOM 658 O O . TRP A 1 86 ? 4.722 5.228 1.827 1.00 92.12 86 TRP A O 1
ATOM 668 N N . ALA A 1 87 ? 6.596 5.277 3.085 1.00 91.12 87 ALA A N 1
ATOM 669 C CA . ALA A 1 87 ? 7.539 5.246 1.981 1.00 91.12 87 ALA A CA 1
ATOM 670 C C . ALA A 1 87 ? 8.842 4.553 2.403 1.00 91.12 87 ALA A C 1
ATOM 672 O O . ALA A 1 87 ? 9.374 4.814 3.485 1.00 91.12 87 ALA A O 1
ATOM 673 N N . PHE A 1 88 ? 9.363 3.672 1.554 1.00 89.50 88 PHE A N 1
ATOM 674 C CA . PHE A 1 88 ? 10.634 2.988 1.791 1.00 89.50 88 PHE A CA 1
ATOM 675 C C . PHE A 1 88 ? 11.323 2.615 0.480 1.00 89.50 88 PHE A C 1
ATOM 677 O O . PHE A 1 88 ? 10.701 2.563 -0.582 1.00 89.50 88 PHE A O 1
ATOM 684 N N . GLU A 1 89 ? 12.615 2.319 0.566 1.00 89.75 89 GLU A N 1
ATOM 685 C CA . GLU A 1 89 ? 13.372 1.691 -0.514 1.00 89.75 89 GLU A CA 1
ATOM 686 C C . GLU A 1 89 ? 13.750 0.270 -0.135 1.00 89.75 89 GLU A C 1
ATOM 688 O O . GLU A 1 89 ? 14.002 -0.004 1.031 1.00 89.75 89 GLU A O 1
ATOM 693 N N . ALA A 1 90 ? 13.819 -0.638 -1.098 1.00 87.75 90 ALA A N 1
ATOM 694 C CA . ALA A 1 90 ? 14.318 -1.984 -0.859 1.00 87.75 90 ALA A CA 1
ATOM 695 C C . ALA A 1 90 ? 15.170 -2.458 -2.043 1.00 87.75 90 ALA A C 1
ATOM 697 O O . ALA A 1 90 ? 14.746 -2.290 -3.193 1.00 87.75 90 ALA A O 1
ATOM 698 N N . PRO A 1 91 ? 16.348 -3.062 -1.803 1.00 87.69 91 PRO A N 1
ATOM 699 C CA . PRO A 1 91 ? 17.106 -3.718 -2.857 1.00 87.69 91 PRO A CA 1
ATOM 700 C C . PRO A 1 91 ? 16.317 -4.910 -3.408 1.00 87.69 91 PRO A C 1
ATOM 702 O O . PRO A 1 91 ? 15.786 -5.731 -2.661 1.00 87.69 91 PRO A O 1
ATOM 705 N N . LEU A 1 92 ? 16.249 -5.002 -4.735 1.00 81.62 92 LEU A N 1
ATOM 706 C CA . LEU A 1 92 ? 15.662 -6.131 -5.464 1.00 81.62 92 LEU A CA 1
ATOM 707 C C . LEU A 1 92 ? 16.712 -7.157 -5.898 1.00 81.62 92 LEU A C 1
ATOM 709 O O . LEU A 1 92 ? 16.354 -8.240 -6.357 1.00 81.62 92 LEU A O 1
ATOM 713 N N . GLY A 1 93 ? 17.996 -6.818 -5.770 1.00 83.75 93 GLY A N 1
ATOM 714 C CA . GLY A 1 93 ? 19.081 -7.592 -6.356 1.00 83.75 93 GLY A CA 1
ATOM 715 C C . GLY A 1 93 ? 19.090 -7.465 -7.879 1.00 83.75 93 GLY A C 1
ATOM 716 O O . GLY A 1 93 ? 18.754 -6.415 -8.430 1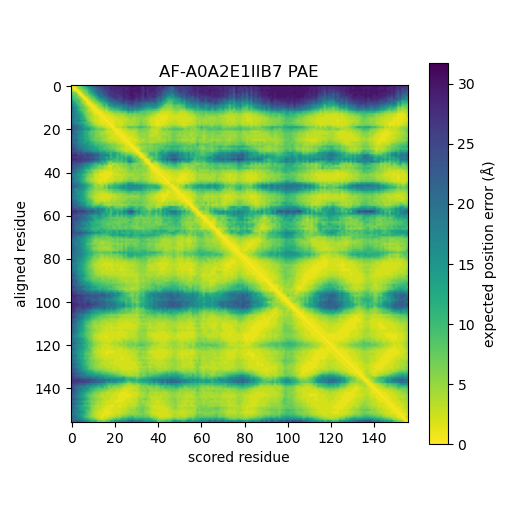.00 83.75 93 GLY A O 1
ATOM 717 N N . MET A 1 94 ? 19.495 -8.534 -8.563 1.00 83.31 94 MET A N 1
ATOM 718 C CA . MET A 1 94 ? 19.609 -8.550 -10.020 1.00 83.31 94 MET A CA 1
ATOM 719 C C . MET A 1 94 ? 18.235 -8.697 -10.671 1.00 83.31 94 MET A C 1
ATOM 721 O O . MET A 1 94 ? 17.568 -9.719 -10.523 1.00 83.31 94 MET A O 1
ATOM 725 N N . VAL A 1 95 ? 17.836 -7.690 -11.441 1.00 78.12 95 VAL A N 1
ATOM 726 C CA . VAL A 1 95 ? 16.594 -7.691 -12.213 1.00 78.12 95 VAL A CA 1
ATOM 727 C C . VAL A 1 95 ? 16.936 -7.687 -13.695 1.00 78.12 95 VAL A C 1
ATOM 729 O O . VAL A 1 95 ? 17.581 -6.759 -14.190 1.00 78.12 95 VAL A O 1
ATOM 732 N N . ALA A 1 96 ? 16.477 -8.714 -14.410 1.00 72.75 96 ALA A N 1
ATOM 733 C CA . ALA A 1 96 ? 16.548 -8.769 -15.864 1.00 72.75 96 ALA A CA 1
ATOM 734 C C . ALA A 1 96 ? 15.630 -7.699 -16.461 1.00 72.75 96 ALA A C 1
ATOM 736 O O . ALA A 1 96 ? 14.412 -7.709 -16.260 1.00 72.75 96 ALA A O 1
ATOM 737 N N . THR A 1 97 ? 16.216 -6.749 -17.189 1.00 67.62 97 THR A N 1
ATOM 738 C CA . THR A 1 97 ? 15.427 -5.749 -17.914 1.00 67.62 97 THR A CA 1
ATOM 739 C C . THR A 1 97 ? 14.772 -6.321 -19.155 1.00 67.62 97 THR A C 1
ATOM 741 O O . THR A 1 97 ? 13.901 -5.659 -19.697 1.00 67.62 97 THR A O 1
ATOM 744 N N . ASP A 1 98 ? 15.144 -7.522 -19.590 1.00 69.06 98 ASP A N 1
ATOM 745 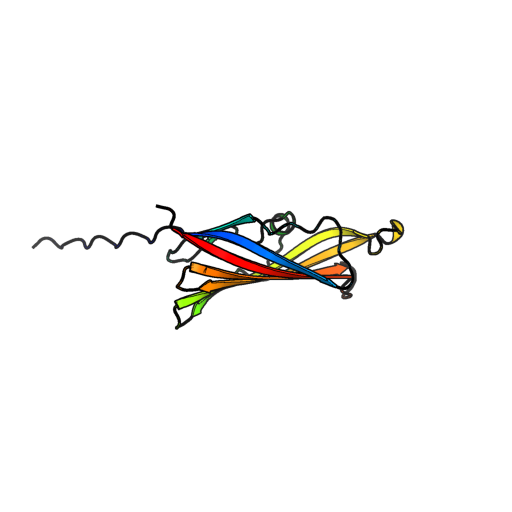C CA . ASP A 1 98 ? 14.484 -8.338 -20.602 1.00 69.06 98 ASP A CA 1
ATOM 746 C C . ASP A 1 98 ? 14.514 -9.806 -20.156 1.00 69.06 98 ASP A C 1
ATOM 748 O O . ASP A 1 98 ? 15.563 -10.323 -19.788 1.00 69.06 98 ASP A O 1
ATOM 752 N N . ALA A 1 99 ? 13.355 -10.468 -20.167 1.00 65.00 99 ALA A N 1
ATOM 753 C CA . ALA A 1 99 ? 13.237 -11.863 -19.754 1.00 65.00 99 ALA A CA 1
ATOM 754 C C . ALA A 1 99 ? 13.958 -12.822 -20.717 1.00 65.00 99 ALA A C 1
ATOM 756 O O . ALA A 1 99 ? 14.329 -13.918 -20.308 1.00 65.00 99 ALA A O 1
ATOM 757 N N . ASN A 1 100 ? 14.169 -12.405 -21.970 1.00 69.44 100 ASN A N 1
ATOM 758 C CA . ASN A 1 100 ? 14.832 -13.209 -22.997 1.00 69.44 100 ASN A CA 1
ATOM 759 C C . ASN A 1 100 ? 16.337 -12.924 -23.113 1.00 69.44 100 ASN A C 1
ATOM 761 O O . ASN A 1 100 ? 17.027 -13.621 -23.852 1.00 69.44 100 ASN A O 1
ATOM 765 N N . ASP A 1 101 ? 16.850 -11.927 -22.387 1.00 70.88 101 ASP A N 1
ATOM 766 C CA . ASP A 1 101 ? 18.275 -11.598 -22.342 1.00 70.88 101 ASP A CA 1
ATOM 767 C C . ASP A 1 101 ? 18.774 -11.619 -20.887 1.00 70.88 101 ASP A C 1
ATOM 769 O O . ASP A 1 101 ? 18.705 -10.603 -20.181 1.00 70.88 101 ASP A O 1
ATOM 773 N N . PRO A 1 102 ? 19.299 -12.766 -20.419 1.00 67.62 102 PRO A N 1
ATOM 774 C CA . PRO A 1 102 ? 19.908 -12.887 -19.097 1.00 67.62 102 PRO A CA 1
ATOM 775 C C . PRO A 1 102 ? 21.076 -11.914 -18.870 1.00 67.62 102 PRO A C 1
ATOM 777 O O . PRO A 1 102 ? 21.321 -11.518 -17.730 1.00 67.62 102 PRO A O 1
ATOM 780 N N . GLY A 1 103 ? 21.769 -11.484 -19.934 1.00 70.81 103 GLY A N 1
ATOM 781 C CA . GLY A 1 103 ? 22.846 -10.491 -19.873 1.00 70.81 103 GLY A CA 1
ATOM 782 C C . GLY A 1 103 ? 22.354 -9.076 -19.556 1.00 70.81 103 GLY A C 1
ATOM 783 O O . GLY A 1 103 ? 23.139 -8.217 -19.158 1.00 70.81 103 GLY A O 1
ATOM 784 N N . SER A 1 104 ? 21.044 -8.837 -19.655 1.00 75.38 104 SER A N 1
ATOM 785 C CA . SER A 1 104 ? 20.407 -7.560 -19.327 1.00 75.38 104 SER A CA 1
ATOM 786 C C . SER A 1 104 ? 20.168 -7.348 -17.822 1.00 75.38 104 SER A C 1
ATOM 788 O O . SER A 1 104 ? 19.680 -6.283 -17.413 1.00 75.38 104 SER A O 1
ATOM 790 N N . ALA A 1 105 ? 20.472 -8.358 -16.997 1.00 81.38 105 ALA A N 1
ATOM 791 C CA . ALA A 1 105 ? 20.300 -8.314 -15.554 1.00 81.38 105 ALA A CA 1
ATOM 792 C C . ALA A 1 105 ? 21.223 -7.283 -14.906 1.00 81.38 105 ALA A C 1
ATOM 794 O O . ALA A 1 105 ? 22.433 -7.265 -15.125 1.00 81.38 105 ALA A O 1
ATOM 795 N N . ARG A 1 106 ? 20.641 -6.422 -14.073 1.00 82.75 106 ARG A N 1
ATOM 796 C CA . ARG A 1 106 ? 21.373 -5.371 -13.362 1.00 82.75 106 ARG A CA 1
ATOM 797 C C . ARG A 1 106 ? 20.827 -5.179 -11.947 1.00 82.75 106 ARG A C 1
ATOM 799 O O . ARG A 1 106 ? 19.638 -5.444 -11.742 1.00 82.75 106 ARG A O 1
ATOM 806 N N . PRO A 1 107 ? 21.647 -4.712 -10.989 1.00 88.00 107 PRO A N 1
ATOM 807 C CA . PRO A 1 107 ? 21.173 -4.392 -9.650 1.00 88.00 107 PRO A CA 1
ATOM 808 C C . PRO A 1 107 ? 20.061 -3.343 -9.706 1.00 88.00 107 PRO A C 1
ATOM 810 O O . PRO A 1 107 ? 20.156 -2.360 -10.453 1.00 88.00 107 PRO A O 1
ATOM 813 N N . ALA A 1 108 ? 19.000 -3.563 -8.938 1.00 87.06 108 ALA A N 1
ATOM 814 C CA . ALA A 1 108 ? 17.826 -2.709 -8.937 1.00 87.06 108 ALA A CA 1
ATOM 815 C C . ALA A 1 108 ? 17.314 -2.416 -7.525 1.00 87.06 108 ALA A C 1
ATOM 817 O O . ALA A 1 108 ? 17.411 -3.234 -6.612 1.00 87.06 108 ALA A O 1
ATOM 818 N N . LEU A 1 109 ? 16.682 -1.253 -7.394 1.00 89.31 109 LEU A N 1
ATOM 819 C CA . LEU A 1 109 ? 16.002 -0.786 -6.193 1.00 89.31 109 LEU A CA 1
ATOM 820 C C . LEU A 1 109 ? 14.510 -0.633 -6.472 1.00 89.31 109 LEU A C 1
ATOM 822 O O . LEU A 1 109 ? 14.105 -0.112 -7.516 1.00 89.31 109 LEU A O 1
ATOM 826 N N . ALA A 1 110 ? 13.696 -1.042 -5.507 1.00 88.19 110 ALA A N 1
ATOM 827 C CA . ALA A 1 110 ? 12.293 -0.684 -5.422 1.00 88.19 110 ALA A CA 1
ATOM 828 C C . ALA A 1 110 ? 12.153 0.560 -4.545 1.00 88.19 110 ALA A C 1
ATOM 830 O O . ALA A 1 110 ? 12.548 0.539 -3.386 1.00 88.19 110 ALA A O 1
ATOM 831 N N . GLN A 1 111 ? 11.555 1.619 -5.077 1.00 90.31 111 GLN A N 1
ATOM 832 C CA . GLN A 1 111 ? 11.028 2.728 -4.288 1.00 90.31 111 GLN A CA 1
ATOM 833 C C . GLN A 1 111 ? 9.531 2.525 -4.137 1.00 90.31 111 GLN A C 1
ATOM 835 O O . GLN A 1 111 ? 8.820 2.435 -5.142 1.00 90.31 111 GLN A O 1
ATOM 840 N N . VAL A 1 112 ? 9.066 2.435 -2.901 1.00 88.88 112 VAL A N 1
ATOM 841 C CA . VAL A 1 112 ? 7.686 2.098 -2.588 1.00 88.88 112 VAL A CA 1
ATOM 842 C C . VAL A 1 112 ? 7.045 3.228 -1.810 1.00 88.88 112 VAL A C 1
ATOM 844 O O . VAL A 1 112 ? 7.582 3.675 -0.803 1.00 88.88 112 VAL A O 1
ATOM 847 N N . GLU A 1 113 ? 5.879 3.653 -2.271 1.00 92.12 113 GLU A N 1
ATOM 848 C CA . GLU A 1 113 ? 5.037 4.657 -1.635 1.00 92.12 113 GLU A CA 1
ATOM 849 C C . GLU A 1 113 ? 3.637 4.069 -1.501 1.00 92.12 113 GLU A C 1
ATOM 851 O O . GLU A 1 113 ? 3.075 3.567 -2.476 1.00 92.12 113 GLU A O 1
ATOM 856 N N . GLY A 1 114 ? 3.050 4.144 -0.313 1.00 92.06 114 GLY A N 1
ATOM 857 C CA . GLY A 1 114 ? 1.723 3.599 -0.104 1.00 92.06 114 GLY A CA 1
ATOM 858 C C . GLY A 1 114 ? 0.859 4.433 0.816 1.00 92.06 114 GLY A C 1
ATOM 859 O O . GLY A 1 114 ? 1.324 5.290 1.573 1.00 92.06 114 GLY A O 1
ATOM 860 N N . ARG A 1 115 ? -0.441 4.203 0.677 1.00 94.56 115 ARG A N 1
ATOM 861 C CA . ARG A 1 115 ? -1.493 4.922 1.372 1.00 94.56 115 ARG A CA 1
ATOM 862 C C . ARG A 1 115 ? -2.655 3.989 1.662 1.00 94.56 115 ARG A C 1
ATOM 864 O O . ARG A 1 115 ? -3.194 3.362 0.756 1.00 94.56 115 ARG A O 1
ATOM 871 N N . LEU A 1 116 ? -3.076 3.968 2.914 1.00 94.69 116 LEU A N 1
ATOM 872 C CA . LEU A 1 116 ? -4.298 3.344 3.384 1.00 94.69 116 LEU A CA 1
ATOM 873 C C . LEU A 1 116 ? -5.248 4.447 3.855 1.00 94.69 116 LEU A C 1
ATOM 875 O O . LEU A 1 116 ? -4.882 5.268 4.694 1.00 94.69 116 LEU A O 1
ATOM 879 N N . THR A 1 117 ? -6.470 4.434 3.337 1.00 95.56 117 THR A N 1
ATOM 880 C CA . THR A 1 117 ? -7.576 5.247 3.846 1.00 95.56 117 THR A CA 1
ATOM 881 C C . THR A 1 117 ? -8.598 4.311 4.469 1.00 95.56 117 THR A C 1
ATOM 883 O O . THR A 1 117 ? -9.218 3.520 3.759 1.00 95.56 117 THR A O 1
ATOM 886 N N . LEU A 1 118 ? -8.758 4.388 5.788 1.00 94.38 118 LEU A N 1
ATOM 887 C CA . LEU A 1 118 ? -9.776 3.666 6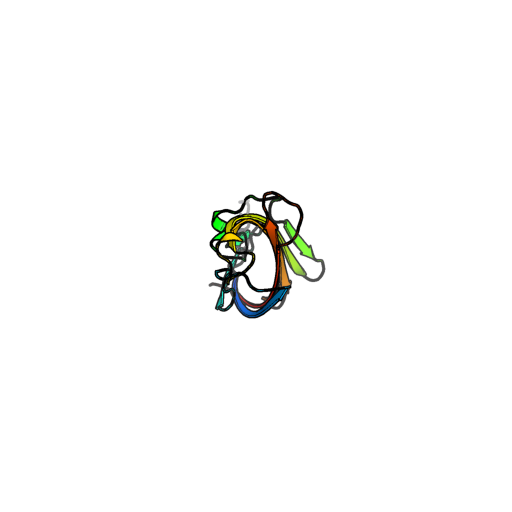.543 1.00 94.38 118 LEU A CA 1
ATOM 888 C C . LEU A 1 118 ? -10.942 4.611 6.834 1.00 94.38 118 LEU A C 1
ATOM 890 O O . LEU A 1 118 ? -10.763 5.668 7.439 1.00 94.38 118 LEU A O 1
ATOM 894 N N . ARG A 1 119 ? -12.134 4.218 6.399 1.00 93.50 119 ARG A N 1
ATOM 895 C CA . ARG A 1 119 ? -13.371 4.976 6.570 1.00 93.50 119 ARG A CA 1
ATOM 896 C C . ARG A 1 119 ? -14.051 4.629 7.892 1.00 93.50 119 ARG A C 1
ATOM 898 O O . ARG A 1 119 ? -13.796 3.581 8.488 1.00 93.50 119 ARG A O 1
ATOM 905 N N . ALA A 1 120 ? -14.960 5.498 8.329 1.00 88.69 120 ALA A N 1
ATOM 906 C CA . ALA A 1 120 ? -15.727 5.307 9.561 1.00 88.69 120 ALA A CA 1
ATOM 907 C C . ALA A 1 120 ? -16.624 4.050 9.532 1.00 88.69 120 ALA A C 1
ATOM 909 O O . ALA A 1 120 ? -16.878 3.449 10.572 1.00 88.69 120 ALA A O 1
ATOM 910 N N . ASP A 1 121 ? -17.046 3.610 8.342 1.00 91.06 121 ASP A N 1
ATOM 911 C CA . ASP A 1 121 ? -17.809 2.373 8.116 1.00 91.06 121 ASP A CA 1
ATOM 912 C C . ASP A 1 121 ? -16.944 1.097 8.153 1.00 91.06 121 ASP A C 1
ATOM 914 O O . ASP A 1 121 ? -17.432 0.009 7.852 1.00 91.06 121 ASP A O 1
ATOM 918 N N . ARG A 1 122 ? -15.658 1.219 8.524 1.00 92.06 122 ARG A N 1
ATOM 919 C CA . ARG A 1 122 ? -14.642 0.149 8.537 1.00 92.06 122 ARG A CA 1
ATOM 920 C C . ARG A 1 122 ? -14.276 -0.383 7.153 1.00 92.06 122 ARG A C 1
ATOM 922 O O . ARG A 1 122 ? -13.511 -1.341 7.052 1.00 92.06 122 ARG A O 1
ATOM 929 N N . GLY A 1 123 ? -14.771 0.224 6.080 1.00 94.56 123 GLY A N 1
ATOM 930 C CA . GLY A 1 123 ? -14.273 -0.017 4.737 1.00 94.56 123 GLY A CA 1
ATOM 931 C C . GLY A 1 123 ? -12.941 0.696 4.520 1.00 94.56 123 GLY A C 1
ATOM 932 O O . GLY A 1 123 ? -12.718 1.784 5.046 1.00 94.56 123 GLY A O 1
ATOM 933 N N . PHE A 1 124 ? -12.066 0.139 3.688 1.00 95.06 124 PHE A N 1
ATOM 934 C CA . PHE A 1 124 ? -10.802 0.795 3.358 1.00 95.06 124 PHE A CA 1
ATOM 935 C C . PHE A 1 124 ? -10.474 0.762 1.871 1.00 95.06 124 PHE A C 1
ATOM 937 O O . PHE A 1 124 ? -10.920 -0.115 1.127 1.00 95.06 124 PHE A O 1
ATOM 944 N N . THR A 1 125 ? -9.641 1.718 1.469 1.00 95.19 125 THR A N 1
ATOM 945 C CA . THR A 1 125 ? -8.940 1.724 0.185 1.00 95.19 125 THR A CA 1
ATOM 946 C C . THR A 1 125 ? -7.440 1.749 0.428 1.00 95.19 125 THR A C 1
ATOM 948 O O . THR A 1 125 ? -6.945 2.550 1.221 1.00 95.19 125 THR A O 1
ATOM 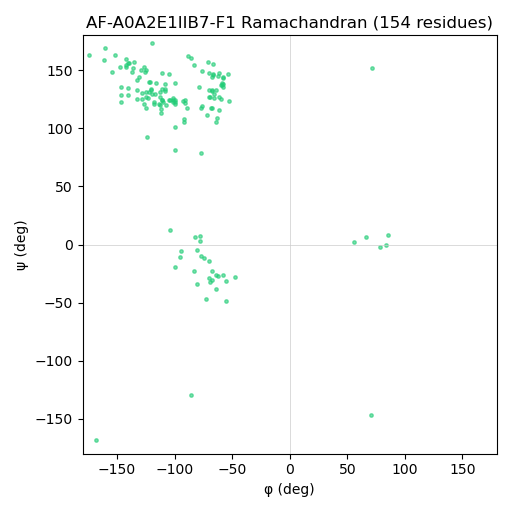951 N N . LEU A 1 126 ? -6.721 0.896 -0.285 1.00 93.75 126 LEU A N 1
ATOM 952 C CA . LEU A 1 126 ? -5.272 0.798 -0.292 1.00 93.75 126 LEU A CA 1
ATOM 953 C C . LEU A 1 126 ? -4.769 1.222 -1.672 1.00 93.75 126 LEU A C 1
ATOM 955 O O . LEU A 1 126 ? -5.263 0.732 -2.685 1.00 93.75 126 LEU A O 1
ATOM 959 N N . LEU A 1 127 ? -3.783 2.109 -1.710 1.00 93.12 127 LEU A N 1
ATOM 960 C CA . LEU A 1 127 ? -3.022 2.451 -2.905 1.00 93.12 127 LEU A CA 1
ATOM 961 C C . LEU A 1 127 ? -1.548 2.183 -2.620 1.00 93.12 127 LEU A C 1
ATOM 963 O O . LEU A 1 127 ? -1.020 2.643 -1.609 1.00 93.12 127 LEU A O 1
ATOM 967 N N . ASN A 1 128 ? -0.884 1.477 -3.524 1.00 90.69 128 ASN A N 1
ATOM 968 C CA . ASN A 1 128 ? 0.542 1.222 -3.453 1.00 90.69 128 ASN A CA 1
ATOM 969 C C . ASN A 1 128 ? 1.186 1.510 -4.810 1.00 90.69 128 ASN A C 1
ATOM 971 O O . ASN A 1 128 ? 0.685 1.100 -5.857 1.00 90.69 128 ASN A O 1
ATOM 975 N N . LEU A 1 129 ? 2.297 2.233 -4.795 1.00 91.19 129 LEU A N 1
ATOM 976 C CA . LEU A 1 129 ? 3.073 2.577 -5.973 1.00 91.19 129 LEU A CA 1
ATOM 977 C C . LEU A 1 129 ? 4.505 2.113 -5.759 1.00 91.19 129 LEU A C 1
ATOM 979 O O . LEU A 1 129 ? 5.208 2.601 -4.882 1.00 91.19 129 LEU A O 1
ATOM 983 N N . THR A 1 130 ? 4.950 1.196 -6.608 1.00 89.19 130 THR A N 1
ATOM 984 C CA . THR A 1 130 ? 6.327 0.715 -6.629 1.00 89.19 130 THR A CA 1
ATOM 985 C C . THR A 1 130 ? 6.997 1.173 -7.917 1.00 89.19 130 THR A C 1
ATOM 987 O O . THR A 1 130 ? 6.554 0.841 -9.017 1.00 89.19 130 THR A O 1
ATOM 990 N N . LYS A 1 131 ? 8.078 1.941 -7.802 1.00 90.50 131 LYS A N 1
ATOM 991 C CA . LYS A 1 131 ? 8.950 2.328 -8.917 1.00 90.50 131 LYS A CA 1
ATOM 992 C C . LYS A 1 131 ? 10.220 1.497 -8.829 1.00 90.50 131 LYS A C 1
ATOM 994 O O . LYS A 1 131 ? 10.899 1.530 -7.810 1.00 90.50 131 LYS A O 1
ATOM 999 N N . ILE A 1 132 ? 10.554 0.784 -9.895 1.00 88.25 132 ILE A N 1
ATOM 1000 C CA . ILE A 1 132 ? 11.757 -0.045 -9.954 1.00 88.25 132 ILE A CA 1
ATOM 1001 C C . ILE A 1 132 ? 12.786 0.665 -10.819 1.00 88.25 132 ILE A C 1
ATOM 1003 O O . ILE A 1 132 ? 12.500 1.020 -11.963 1.00 88.25 132 ILE A O 1
ATOM 1007 N N . LYS A 1 133 ? 13.971 0.900 -10.266 1.00 88.62 133 LYS A N 1
ATOM 1008 C CA . LYS A 1 133 ? 15.067 1.637 -10.904 1.00 88.62 133 LYS A CA 1
ATOM 1009 C C . LYS A 1 133 ? 16.337 0.801 -10.871 1.00 88.62 133 LYS A C 1
ATOM 1011 O O . LYS A 1 133 ? 16.497 -0.022 -9.975 1.00 88.62 133 LYS A O 1
ATOM 1016 N N . ALA A 1 134 ? 17.231 1.015 -11.831 1.00 86.56 134 ALA A N 1
ATOM 1017 C CA . ALA A 1 134 ? 18.586 0.481 -11.724 1.00 86.56 134 ALA A CA 1
ATOM 1018 C C . ALA A 1 134 ? 19.322 1.186 -10.574 1.00 86.56 134 ALA A C 1
ATOM 1020 O O . ALA A 1 134 ? 19.129 2.380 -10.375 1.00 86.56 134 ALA A O 1
ATOM 1021 N N . GLU A 1 135 ? 20.180 0.487 -9.835 1.00 84.19 135 GLU A N 1
ATOM 1022 C CA . GLU A 1 135 ? 20.976 1.126 -8.771 1.00 84.19 135 GLU A CA 1
ATOM 1023 C C . GLU A 1 135 ? 21.945 2.174 -9.323 1.00 84.19 135 GLU A C 1
ATOM 1025 O O . GLU A 1 135 ? 22.122 3.241 -8.744 1.00 84.19 135 GLU A O 1
ATOM 1030 N N . SER A 1 136 ? 22.542 1.892 -10.481 1.00 78.56 136 SER A N 1
ATOM 1031 C CA . SER A 1 136 ? 23.542 2.747 -11.121 1.00 78.56 136 SER A CA 1
ATOM 1032 C C . SER A 1 136 ? 22.955 3.903 -11.941 1.00 78.56 136 SER A C 1
ATOM 1034 O O . SER A 1 136 ? 23.703 4.606 -12.619 1.00 78.56 136 SER A O 1
ATOM 1036 N N . GLY A 1 137 ? 21.635 4.129 -11.918 1.00 68.94 137 GLY A N 1
ATOM 1037 C CA . GLY A 1 137 ? 21.021 5.175 -12.735 1.00 68.94 137 GLY A CA 1
ATOM 1038 C C . GLY A 1 137 ? 19.623 5.606 -12.300 1.00 68.94 137 GLY A C 1
ATOM 1039 O O . GLY A 1 137 ? 18.875 4.878 -11.664 1.00 68.94 137 GLY A O 1
ATOM 1040 N N . ALA A 1 138 ? 19.219 6.811 -12.705 1.00 69.19 138 ALA A N 1
ATOM 1041 C CA . ALA A 1 138 ? 17.901 7.356 -12.365 1.00 69.19 138 ALA A CA 1
ATOM 1042 C C . ALA A 1 138 ? 16.744 6.763 -13.200 1.00 69.19 138 ALA A C 1
ATOM 1044 O O . ALA A 1 138 ? 15.568 7.014 -12.908 1.00 69.19 138 ALA A O 1
ATOM 1045 N N . ALA A 1 139 ? 17.058 5.998 -14.252 1.00 79.06 139 ALA A N 1
ATOM 1046 C CA . ALA A 1 139 ? 16.071 5.464 -15.178 1.00 79.06 139 ALA A CA 1
ATOM 1047 C C . ALA A 1 139 ? 15.150 4.451 -14.484 1.00 79.06 139 ALA A C 1
ATOM 1049 O O . ALA A 1 139 ? 15.588 3.467 -13.884 1.00 79.06 139 ALA A O 1
ATOM 1050 N N . THR A 1 140 ? 13.843 4.695 -14.586 1.00 84.25 140 THR A N 1
ATOM 1051 C CA . THR A 1 140 ? 12.835 3.747 -14.110 1.00 84.25 140 THR A CA 1
ATOM 1052 C C . THR A 1 140 ? 12.717 2.604 -15.108 1.00 84.25 140 THR A C 1
ATOM 1054 O O . THR A 1 140 ? 12.356 2.832 -16.259 1.00 84.25 140 THR A O 1
ATOM 1057 N N . LEU A 1 141 ? 13.001 1.389 -14.648 1.00 85.56 141 LEU A N 1
ATOM 1058 C CA . LEU A 1 141 ? 12.889 0.157 -15.423 1.00 85.56 141 LEU A CA 1
ATOM 1059 C C . LEU A 1 141 ? 11.420 -0.212 -15.625 1.00 85.56 141 LEU A C 1
ATOM 1061 O O . LEU A 1 141 ? 10.988 -0.519 -16.733 1.00 85.56 141 LEU A O 1
ATOM 1065 N N . THR A 1 142 ? 10.640 -0.157 -14.545 1.00 87.00 142 THR A N 1
ATOM 1066 C CA . THR A 1 142 ? 9.196 -0.391 -14.575 1.00 87.00 142 THR A CA 1
ATOM 1067 C C . THR A 1 142 ? 8.518 0.199 -13.344 1.00 87.00 142 THR A C 1
ATOM 1069 O O . THR A 1 142 ? 9.168 0.630 -12.387 1.00 87.00 142 THR A O 1
ATOM 1072 N N . ARG A 1 143 ? 7.192 0.238 -13.376 1.00 90.06 143 ARG A N 1
ATOM 1073 C CA . ARG A 1 143 ? 6.329 0.691 -12.293 1.00 90.06 143 ARG A CA 1
ATOM 1074 C C . ARG A 1 143 ? 5.210 -0.315 -12.090 1.00 90.06 143 ARG A C 1
ATOM 1076 O O . ARG A 1 143 ? 4.662 -0.824 -13.065 1.00 90.06 143 ARG A O 1
ATOM 1083 N N . LEU A 1 144 ? 4.859 -0.532 -10.834 1.00 88.06 144 LEU A N 1
ATOM 1084 C CA . LEU A 1 144 ? 3.681 -1.265 -10.405 1.00 88.06 144 LEU A CA 1
ATOM 1085 C C . LEU A 1 144 ? 2.791 -0.305 -9.621 1.00 88.06 144 LEU A C 1
ATOM 1087 O O . LEU A 1 144 ? 3.229 0.286 -8.635 1.00 88.06 144 LEU A O 1
ATOM 1091 N N . GLN A 1 145 ? 1.553 -0.152 -10.069 1.00 91.44 145 GLN A N 1
ATOM 1092 C CA . GLN A 1 145 ? 0.503 0.531 -9.331 1.00 91.44 145 GLN A CA 1
ATOM 1093 C C . GLN A 1 145 ? -0.534 -0.496 -8.892 1.00 91.44 145 GLN A C 1
ATOM 1095 O O . GLN A 1 145 ? -1.092 -1.205 -9.730 1.00 91.44 145 GLN A O 1
ATOM 1100 N N . GLU A 1 146 ? -0.801 -0.551 -7.595 1.00 89.81 146 GLU A N 1
ATOM 1101 C CA . GLU A 1 146 ? -1.782 -1.450 -6.999 1.00 89.81 146 GLU A CA 1
ATOM 1102 C C . GLU A 1 146 ? -2.843 -0.635 -6.277 1.00 89.81 146 GLU A C 1
ATOM 1104 O O . GLU A 1 146 ? -2.529 0.274 -5.506 1.00 89.81 146 GLU A O 1
ATOM 1109 N N . SER A 1 147 ? -4.103 -0.973 -6.511 1.00 92.50 147 SER A N 1
ATOM 1110 C CA . SER A 1 147 ? -5.214 -0.512 -5.693 1.00 92.50 147 SER A CA 1
ATOM 1111 C C . SER A 1 147 ? -5.953 -1.705 -5.118 1.00 92.50 147 SER A C 1
ATOM 1113 O O . SER A 1 147 ? -6.150 -2.710 -5.800 1.00 92.50 147 SER A O 1
ATOM 1115 N N . ALA A 1 148 ? -6.369 -1.603 -3.863 1.00 91.94 148 ALA A N 1
ATOM 1116 C CA . ALA A 1 148 ? -7.180 -2.627 -3.236 1.00 91.94 148 ALA A CA 1
ATOM 1117 C C . ALA A 1 148 ? -8.268 -2.031 -2.352 1.00 91.94 148 ALA A C 1
ATOM 1119 O O . ALA A 1 148 ? -8.167 -0.901 -1.871 1.00 91.94 148 ALA A O 1
ATOM 1120 N N . THR A 1 149 ? -9.315 -2.814 -2.141 1.00 94.56 149 THR A N 1
ATOM 1121 C CA . THR A 1 149 ? -10.432 -2.471 -1.260 1.00 94.56 149 THR A CA 1
ATOM 1122 C C . THR A 1 149 ? -10.701 -3.611 -0.302 1.00 94.56 149 THR A C 1
ATOM 1124 O O . THR A 1 149 ? -10.528 -4.777 -0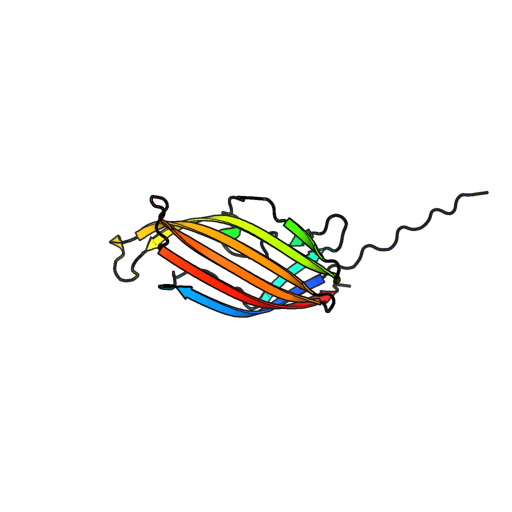.659 1.00 94.56 149 THR A O 1
ATOM 1127 N N . GLY A 1 150 ? -11.203 -3.289 0.880 1.00 93.75 150 GLY A N 1
ATOM 1128 C CA . GLY A 1 150 ? -11.628 -4.302 1.829 1.00 93.75 150 GLY A CA 1
ATOM 1129 C C . GLY A 1 150 ? -12.415 -3.721 2.987 1.00 93.75 150 GLY A C 1
ATOM 1130 O O . GLY A 1 150 ? -12.843 -2.563 2.963 1.00 93.75 150 GLY A O 1
ATOM 1131 N N . THR A 1 151 ? -12.608 -4.553 4.001 1.00 93.62 151 THR A N 1
ATOM 1132 C CA . THR A 1 151 ? -13.355 -4.214 5.213 1.00 93.62 151 THR A CA 1
ATOM 1133 C C . THR A 1 151 ? -12.627 -4.732 6.437 1.00 93.62 151 THR A C 1
ATOM 1135 O O . THR A 1 151 ? -12.007 -5.796 6.379 1.00 93.62 151 THR A O 1
ATOM 1138 N N . CYS A 1 152 ? -12.759 -4.013 7.544 1.00 93.94 152 CYS A N 1
ATOM 1139 C CA . CYS A 1 152 ? -12.229 -4.413 8.834 1.00 93.94 152 CYS A CA 1
ATOM 1140 C C . CYS A 1 152 ? -13.323 -4.923 9.770 1.00 93.94 152 CYS A C 1
ATOM 1142 O O . CYS A 1 152 ? -14.458 -4.438 9.759 1.00 93.94 152 CYS A O 1
ATOM 1144 N N . ARG A 1 153 ? -12.966 -5.887 10.612 1.00 94.12 153 ARG A N 1
ATOM 1145 C CA . ARG A 1 153 ? -13.825 -6.466 11.644 1.00 94.12 153 ARG A CA 1
ATOM 1146 C C . ARG A 1 153 ? -13.167 -6.292 13.002 1.00 94.12 153 ARG A C 1
ATOM 1148 O O . ARG A 1 153 ? -11.956 -6.430 13.125 1.00 94.12 153 ARG A O 1
ATOM 1155 N N . GLU A 1 154 ? -13.969 -5.969 14.007 1.00 92.56 154 GLU A N 1
ATOM 1156 C CA . GLU A 1 154 ? -13.485 -5.943 15.387 1.00 92.56 154 GLU A CA 1
ATOM 1157 C C . GLU A 1 154 ? -13.144 -7.355 15.839 1.00 92.56 154 GLU A C 1
ATOM 1159 O O . GLU A 1 154 ? -13.953 -8.270 15.677 1.00 92.56 154 GLU A O 1
ATOM 1164 N N . GLN A 1 155 ? -11.971 -7.493 16.439 1.00 83.56 155 GLN A N 1
ATOM 1165 C CA . GLN A 1 155 ? -11.578 -8.686 17.170 1.00 83.56 155 GLN A CA 1
ATOM 1166 C C . GLN A 1 155 ? -12.039 -8.508 18.619 1.00 83.56 155 GLN A C 1
ATOM 1168 O O . GLN A 1 155 ? -11.651 -7.538 19.275 1.00 83.56 155 GLN A O 1
ATOM 1173 N N . ARG A 1 156 ? -12.934 -9.389 19.074 1.00 71.56 156 ARG A N 1
ATOM 1174 C CA . ARG A 1 156 ? -13.438 -9.423 20.454 1.00 71.56 156 ARG A CA 1
ATOM 1175 C C . ARG A 1 156 ? -12.704 -10.467 21.272 1.00 71.56 156 ARG A C 1
ATOM 1177 O O . ARG A 1 156 ? -12.402 -11.532 20.694 1.00 71.56 156 ARG A O 1
#

Sequence (156 aa):
MLPLLAASPPSPPPLECTIGKVTSRWTPKPIQSVRVLDGMQFTVLPGPPLKIEPRFVIDSRLTLLAKEQSPPVVTRQSNGELLYSWAFEAPLGMVATDANDPGSARPALAQVEGRLTLRADRGFTLLNLTKIKAESGAATLTRLQESATGTCREQR